Protein AF-A0ABC9NSY9-F1 (afdb_monomer_lite)

Foldseek 3Di:
DDDDDDDDPDPDPPDDPPVDLVNVCVVVVHHDQKDKAADLVFFPPVQLVVLLCCVVVDDDPDDDPDDDDVLLSVLSSSLRGGDPVCNVLSCVQSVRPPPGDPVSVVVSSVVCVVVVRMPMDGDPPNDDCPDDPVVVVVPPD

Radius of gyration: 18.43 Å; chains: 1; bounding box: 37×51×50 Å

Structure (mmCIF, N/CA/C/O backbone):
data_AF-A0ABC9NSY9-F1
#
_entry.id   AF-A0ABC9NSY9-F1
#
loop_
_atom_site.group_PDB
_atom_site.id
_atom_site.type_symbol
_atom_site.label_atom_id
_atom_site.label_alt_id
_atom_site.label_comp_id
_atom_site.label_asym_id
_atom_site.label_entity_id
_atom_site.label_seq_id
_atom_site.pdbx_PDB_ins_code
_atom_site.Cartn_x
_atom_site.Cartn_y
_atom_site.Cartn_z
_atom_site.occupancy
_atom_site.B_iso_or_equiv
_atom_site.auth_seq_id
_atom_site.auth_comp_id
_atom_site.auth_asym_id
_atom_site.auth_atom_id
_atom_site.pdbx_PDB_model_num
ATOM 1 N N . MET A 1 1 ? 7.862 -11.284 -24.794 1.00 34.88 1 MET A N 1
ATOM 2 C CA . MET A 1 1 ? 9.091 -12.098 -24.851 1.00 34.88 1 MET A CA 1
ATOM 3 C C . MET A 1 1 ? 9.436 -12.510 -23.435 1.00 34.88 1 MET A C 1
ATOM 5 O O . MET A 1 1 ? 9.905 -11.699 -22.651 1.00 34.88 1 MET A O 1
ATOM 9 N N . THR A 1 2 ? 9.027 -13.723 -23.091 1.00 34.62 2 THR A N 1
ATOM 10 C CA . THR A 1 2 ? 9.137 -14.365 -21.781 1.00 34.62 2 THR A CA 1
ATOM 11 C C . THR A 1 2 ? 10.379 -15.244 -21.787 1.00 34.62 2 THR A C 1
ATOM 13 O O . THR A 1 2 ? 10.506 -16.106 -22.651 1.00 34.62 2 THR A O 1
ATOM 16 N N . SER A 1 3 ? 11.302 -15.018 -20.856 1.00 30.89 3 SER A N 1
ATOM 17 C CA . SER A 1 3 ? 12.422 -15.937 -20.652 1.00 30.89 3 SER A CA 1
ATOM 18 C C . SER A 1 3 ? 11.956 -17.094 -19.775 1.00 30.89 3 SER A C 1
ATOM 20 O O . SER A 1 3 ? 11.451 -16.872 -18.676 1.00 30.89 3 SER A O 1
ATOM 22 N N . PHE A 1 4 ? 12.126 -18.314 -20.276 1.00 29.39 4 PHE A N 1
ATOM 23 C CA . PHE A 1 4 ? 11.835 -19.566 -19.586 1.00 29.39 4 PHE A CA 1
ATOM 24 C C . PHE A 1 4 ? 13.161 -20.263 -19.275 1.00 29.39 4 PHE A C 1
ATOM 26 O O . PHE A 1 4 ? 14.039 -20.316 -20.134 1.00 29.39 4 PHE A O 1
ATOM 33 N N . VAL A 1 5 ? 13.313 -20.796 -18.064 1.00 38.34 5 VAL A N 1
ATOM 34 C CA . VAL A 1 5 ? 14.401 -21.728 -17.740 1.00 38.34 5 VAL A CA 1
ATOM 35 C C . VAL A 1 5 ? 13.795 -23.125 -17.757 1.00 38.34 5 VAL A C 1
ATOM 37 O O . VAL A 1 5 ? 12.879 -23.408 -16.990 1.00 38.34 5 VAL A O 1
ATOM 40 N N . LEU A 1 6 ? 14.270 -23.965 -18.676 1.00 33.41 6 LEU A N 1
ATOM 41 C CA . LEU A 1 6 ? 13.844 -25.354 -18.821 1.00 33.41 6 LEU A CA 1
ATOM 42 C C . LEU A 1 6 ? 14.563 -26.220 -17.783 1.00 33.41 6 LEU A C 1
ATOM 44 O O . LEU A 1 6 ? 15.781 -26.397 -17.839 1.00 33.41 6 LEU A O 1
ATOM 48 N N . HIS A 1 7 ? 13.799 -26.789 -16.855 1.00 36.50 7 HIS A N 1
ATOM 49 C CA . HIS A 1 7 ? 14.237 -27.947 -16.089 1.00 36.50 7 HIS A CA 1
ATOM 50 C C . HIS A 1 7 ? 13.052 -28.899 -15.905 1.00 36.50 7 HIS A C 1
ATOM 52 O O . HIS A 1 7 ? 12.122 -28.586 -15.169 1.00 36.50 7 HIS A O 1
ATOM 58 N N . ASN A 1 8 ? 13.108 -30.034 -16.612 1.00 43.25 8 ASN A N 1
ATOM 59 C CA . ASN A 1 8 ? 12.229 -31.204 -16.499 1.00 43.25 8 ASN A CA 1
ATOM 60 C C . ASN A 1 8 ? 10.717 -30.917 -16.493 1.00 43.25 8 ASN A C 1
ATOM 62 O O . ASN A 1 8 ? 10.088 -31.088 -15.456 1.00 43.25 8 ASN A O 1
ATOM 66 N N . ASP A 1 9 ? 10.170 -30.506 -17.648 1.00 46.16 9 ASP A N 1
ATOM 67 C CA . ASP A 1 9 ? 8.748 -30.557 -18.073 1.00 46.16 9 ASP A CA 1
ATOM 68 C C . ASP A 1 9 ? 7.638 -30.122 -17.093 1.00 46.16 9 ASP A C 1
ATOM 70 O O . ASP A 1 9 ? 6.449 -30.239 -17.382 1.00 46.16 9 ASP A O 1
ATOM 74 N N . GLU A 1 10 ? 7.994 -29.500 -15.978 1.00 36.47 10 GLU A N 1
ATOM 75 C CA . GLU A 1 10 ? 7.076 -28.869 -15.048 1.00 36.47 10 GLU A CA 1
ATOM 76 C C . GLU A 1 10 ? 7.311 -27.359 -15.118 1.00 36.47 10 GLU A C 1
ATOM 78 O O . GLU A 1 10 ? 8.375 -26.855 -14.748 1.00 36.47 10 GLU A O 1
ATOM 83 N N . ILE A 1 11 ? 6.305 -26.603 -15.572 1.00 37.75 11 ILE A N 1
ATOM 84 C CA . ILE A 1 11 ? 6.274 -25.145 -15.408 1.00 37.75 11 ILE A CA 1
ATOM 85 C C . ILE A 1 11 ? 6.135 -24.870 -13.907 1.00 37.75 11 ILE A C 1
ATOM 87 O O . ILE A 1 11 ? 5.040 -24.661 -13.387 1.00 37.75 11 ILE A O 1
ATOM 91 N N . LYS A 1 12 ? 7.250 -24.888 -13.178 1.00 37.69 12 LYS A N 1
ATOM 92 C CA . LYS A 1 12 ? 7.280 -24.441 -11.790 1.00 37.69 12 LYS A CA 1
ATOM 93 C C . LYS A 1 12 ? 7.259 -22.923 -11.809 1.00 37.69 12 LYS A C 1
ATOM 95 O O . LYS A 1 12 ? 8.254 -22.279 -12.137 1.00 37.69 12 LYS A O 1
ATOM 100 N N . GLN A 1 13 ? 6.106 -22.344 -11.468 1.00 41.47 13 GLN A N 1
ATOM 101 C CA . GLN A 1 13 ? 6.060 -20.968 -10.980 1.00 41.47 13 GLN A CA 1
ATOM 102 C C . GLN A 1 13 ? 7.158 -20.838 -9.922 1.00 41.47 13 GLN A C 1
ATOM 104 O O . GLN A 1 13 ? 7.176 -21.614 -8.966 1.00 41.47 13 GLN A O 1
ATOM 109 N N . ALA A 1 14 ? 8.109 -19.924 -10.130 1.00 42.03 14 ALA A N 1
ATOM 110 C CA . ALA A 1 14 ? 9.199 -19.725 -9.186 1.00 42.03 14 ALA A CA 1
ATOM 111 C C . ALA A 1 14 ? 8.602 -19.561 -7.775 1.00 42.03 14 ALA A C 1
ATOM 113 O O . ALA A 1 14 ? 7.715 -18.715 -7.605 1.00 42.03 14 ALA A O 1
ATOM 114 N N . PRO A 1 15 ? 9.024 -20.380 -6.794 1.00 43.81 15 PRO A N 1
ATOM 115 C CA . PRO A 1 15 ? 8.412 -20.388 -5.483 1.00 43.81 15 PRO A CA 1
ATOM 116 C C . PRO A 1 15 ? 8.596 -19.009 -4.868 1.00 43.81 15 PRO A C 1
ATOM 118 O O . PRO A 1 15 ? 9.698 -18.474 -4.736 1.00 43.81 15 PRO A O 1
ATOM 121 N N . TYR A 1 16 ? 7.457 -18.413 -4.564 1.00 51.31 16 TYR A N 1
ATOM 122 C CA . TYR A 1 16 ? 7.321 -17.240 -3.737 1.00 51.31 16 TYR A CA 1
ATOM 123 C C . TYR A 1 16 ? 8.211 -17.362 -2.495 1.00 51.31 16 TYR A C 1
ATOM 125 O O . TYR A 1 16 ? 8.059 -18.289 -1.704 1.00 51.31 16 TYR A O 1
ATOM 133 N N . VAL A 1 17 ? 9.122 -16.410 -2.307 1.00 48.00 17 VAL A N 1
ATOM 134 C CA . VAL A 1 17 ? 9.707 -16.188 -0.988 1.00 48.00 17 VAL A CA 1
ATOM 135 C C . VAL A 1 17 ? 8.714 -15.291 -0.259 1.00 48.00 17 VAL A C 1
ATOM 137 O O . VAL A 1 17 ? 8.762 -14.068 -0.403 1.00 48.00 17 VAL A O 1
ATOM 140 N N . LEU A 1 18 ? 7.767 -15.900 0.465 1.00 53.19 18 LEU A N 1
ATOM 141 C CA . LEU A 1 18 ? 7.112 -15.217 1.579 1.00 53.19 18 LEU A CA 1
ATOM 142 C C . LEU A 1 18 ? 8.260 -14.866 2.512 1.00 53.19 18 LEU A C 1
ATOM 144 O O . LEU A 1 18 ? 8.812 -15.770 3.126 1.00 53.19 18 LEU A O 1
ATOM 148 N N . ILE A 1 19 ? 8.689 -13.605 2.540 1.00 60.81 19 ILE A N 1
ATOM 149 C CA . ILE A 1 19 ? 9.570 -13.157 3.612 1.00 60.81 19 ILE A CA 1
ATOM 150 C C . ILE A 1 19 ? 8.655 -13.125 4.833 1.00 60.81 19 ILE A C 1
ATOM 152 O O . ILE A 1 19 ? 7.725 -12.311 4.856 1.00 60.81 19 ILE A O 1
ATOM 156 N N . PRO A 1 20 ? 8.799 -14.068 5.779 1.00 68.06 20 PRO A N 1
ATOM 157 C CA . PRO A 1 20 ? 7.947 -14.081 6.951 1.00 68.06 20 PRO A CA 1
ATOM 158 C C . PRO A 1 20 ? 8.206 -12.793 7.720 1.00 68.06 20 PRO A C 1
ATOM 160 O O . PRO A 1 20 ? 9.338 -12.308 7.755 1.00 68.06 20 PRO A O 1
ATOM 163 N N . LYS A 1 21 ? 7.176 -12.241 8.358 1.00 70.12 21 LYS A N 1
ATOM 164 C CA . LYS A 1 21 ? 7.312 -11.046 9.205 1.00 70.12 21 LYS A CA 1
ATOM 165 C C . LYS A 1 21 ? 8.438 -11.220 10.235 1.00 70.12 21 LYS A C 1
ATOM 167 O O . LYS A 1 21 ? 9.104 -10.265 10.616 1.00 70.12 21 LYS A O 1
ATOM 172 N N . GLU A 1 22 ? 8.650 -12.456 10.669 1.00 77.94 22 GLU A N 1
ATOM 173 C CA . GLU A 1 22 ? 9.674 -12.885 11.610 1.00 77.94 22 GLU A CA 1
ATOM 174 C C . GLU A 1 22 ? 11.091 -12.625 11.088 1.00 77.94 22 GLU A C 1
ATOM 176 O O . GLU A 1 22 ? 11.964 -12.290 11.882 1.00 77.94 22 GLU A O 1
ATOM 181 N N . TYR A 1 23 ? 11.316 -12.728 9.774 1.00 78.88 23 TYR A N 1
ATOM 182 C CA . TYR A 1 23 ? 12.608 -12.421 9.162 1.00 78.88 23 TYR A CA 1
ATOM 183 C C . TYR A 1 23 ? 12.944 -10.934 9.302 1.00 78.88 23 TYR A C 1
ATOM 185 O O . TYR A 1 23 ? 14.041 -10.596 9.740 1.00 78.88 23 TYR A O 1
ATOM 193 N N . ASP A 1 24 ? 11.986 -10.049 9.010 1.00 76.31 24 ASP A N 1
ATOM 194 C CA . ASP A 1 24 ? 12.185 -8.601 9.148 1.00 76.31 24 ASP A CA 1
ATOM 195 C C . ASP A 1 24 ? 12.384 -8.208 10.621 1.00 76.31 24 ASP A C 1
ATOM 197 O O . ASP A 1 24 ? 13.281 -7.430 10.936 1.00 76.31 24 ASP A O 1
ATOM 201 N N . ILE A 1 25 ? 11.625 -8.813 11.547 1.00 80.62 25 ILE A N 1
ATOM 202 C CA . ILE A 1 25 ? 11.798 -8.591 12.995 1.00 80.62 25 ILE A CA 1
ATOM 203 C C . ILE A 1 25 ? 13.196 -9.016 13.461 1.00 80.62 25 ILE A C 1
ATOM 205 O O . ILE A 1 25 ? 13.807 -8.321 14.270 1.00 80.62 25 ILE A O 1
ATOM 209 N N . GLN A 1 26 ? 13.701 -10.155 12.980 1.00 81.94 26 GLN A N 1
ATOM 210 C CA . GLN A 1 26 ? 15.040 -10.640 13.325 1.00 81.94 26 GLN A CA 1
ATOM 211 C C . GLN A 1 26 ? 16.137 -9.760 12.721 1.00 81.94 26 GLN A C 1
ATOM 213 O O . GLN A 1 26 ? 17.134 -9.487 13.384 1.00 81.94 26 GLN A O 1
ATOM 218 N N . ALA A 1 27 ? 15.959 -9.300 11.481 1.00 80.88 27 ALA A N 1
ATOM 219 C CA . ALA A 1 27 ? 16.929 -8.449 10.802 1.00 80.88 27 ALA A CA 1
ATOM 220 C C . ALA A 1 27 ? 17.014 -7.049 11.432 1.00 80.88 27 ALA A C 1
ATOM 222 O O . ALA A 1 27 ? 18.109 -6.517 11.612 1.00 80.88 27 ALA A O 1
ATOM 223 N N . GLU A 1 28 ? 15.870 -6.457 11.782 1.00 79.94 28 GLU A N 1
ATOM 224 C CA . GLU A 1 28 ? 15.796 -5.112 12.363 1.00 79.94 28 GLU A CA 1
ATOM 225 C C . GLU A 1 28 ? 15.914 -5.112 13.897 1.00 79.94 28 GLU A C 1
ATOM 227 O O . GLU A 1 28 ? 16.066 -4.050 14.500 1.00 79.94 28 GLU A O 1
ATOM 232 N N . ASN A 1 29 ? 15.880 -6.289 14.539 1.00 82.06 29 ASN A N 1
ATOM 233 C CA . ASN A 1 29 ? 15.837 -6.476 15.997 1.00 82.06 29 ASN A CA 1
ATOM 234 C C . ASN A 1 29 ? 14.719 -5.680 16.702 1.00 82.06 29 ASN A C 1
ATOM 236 O O . ASN A 1 29 ? 14.784 -5.425 17.906 1.00 82.06 29 ASN A O 1
ATOM 240 N N . GLU A 1 30 ? 13.673 -5.287 15.974 1.00 79.75 30 GLU A N 1
ATOM 241 C CA . GLU A 1 30 ? 12.568 -4.492 16.497 1.00 79.75 30 GLU A CA 1
ATOM 242 C C . GLU A 1 30 ? 11.244 -4.921 15.854 1.00 79.75 30 GLU A C 1
ATOM 244 O O . GLU A 1 30 ? 11.175 -5.302 14.687 1.00 79.75 30 GLU A O 1
ATOM 249 N N . GLN A 1 31 ? 10.154 -4.867 16.626 1.00 81.75 31 GLN A N 1
ATOM 250 C CA . GLN A 1 31 ? 8.824 -5.071 16.060 1.00 81.75 31 GLN A CA 1
ATOM 251 C C . GLN A 1 31 ? 8.342 -3.822 15.313 1.00 81.75 31 GLN A C 1
ATOM 253 O O . GLN A 1 31 ? 8.457 -2.713 15.849 1.00 81.75 31 GLN A O 1
ATOM 258 N N . PRO A 1 32 ? 7.675 -3.981 14.154 1.00 85.06 32 PRO A N 1
ATOM 259 C CA . PRO A 1 32 ? 7.123 -2.850 13.425 1.00 85.06 32 PRO A CA 1
ATOM 260 C C . PRO A 1 32 ? 6.110 -2.099 14.292 1.00 85.06 32 PRO A C 1
ATOM 262 O O . PRO A 1 32 ? 5.151 -2.670 14.813 1.00 85.06 32 PRO A O 1
ATOM 265 N N . HIS A 1 33 ? 6.287 -0.783 14.423 1.00 87.56 33 HIS A N 1
ATOM 266 C CA . HIS A 1 33 ? 5.411 0.048 15.260 1.00 87.56 33 HIS A CA 1
ATOM 267 C C . HIS A 1 33 ? 3.968 0.102 14.757 1.00 87.56 33 HIS A C 1
ATOM 269 O O . HIS A 1 33 ? 3.043 0.324 15.541 1.00 87.56 33 HIS A O 1
ATOM 275 N N . VAL A 1 34 ? 3.774 -0.048 13.447 1.00 88.75 34 VAL A N 1
ATOM 276 C CA . VAL A 1 34 ? 2.468 -0.049 12.788 1.00 88.75 34 VAL A CA 1
ATOM 277 C C . VAL A 1 34 ? 2.491 -1.076 11.665 1.00 88.75 34 VAL A C 1
ATOM 279 O O . VAL A 1 34 ? 3.406 -1.074 10.850 1.00 88.75 34 VAL A O 1
ATOM 282 N N . THR A 1 35 ? 1.464 -1.916 11.604 1.00 89.75 35 THR A N 1
ATOM 283 C CA . THR A 1 35 ? 1.201 -2.846 10.501 1.00 89.75 35 THR A CA 1
ATOM 284 C C . THR A 1 35 ? -0.162 -2.511 9.896 1.00 89.75 35 THR A C 1
ATOM 286 O O . THR A 1 35 ? -1.101 -2.205 10.630 1.00 89.75 35 THR A O 1
ATOM 289 N N . TYR A 1 36 ? -0.267 -2.537 8.567 1.00 91.19 36 TYR A N 1
ATOM 290 C CA . TYR A 1 36 ? -1.536 -2.385 7.853 1.00 91.19 36 TYR A CA 1
ATOM 291 C C . TYR A 1 36 ? -1.885 -3.708 7.170 1.00 91.19 36 TYR A C 1
ATOM 293 O O . TYR A 1 36 ? -1.088 -4.208 6.377 1.00 91.19 36 TYR A O 1
ATOM 301 N N . HIS A 1 37 ? -3.065 -4.252 7.454 1.00 90.81 37 HIS A N 1
ATOM 302 C CA . HIS A 1 37 ? -3.616 -5.415 6.768 1.00 90.81 37 HIS A CA 1
ATOM 303 C C . HIS A 1 37 ? -4.582 -4.930 5.690 1.00 90.81 37 HIS A C 1
ATOM 305 O O . HIS A 1 37 ? -5.566 -4.246 5.969 1.00 90.81 37 HIS A O 1
ATOM 311 N N . LEU A 1 38 ? -4.262 -5.234 4.437 1.00 92.38 38 LEU A N 1
ATOM 312 C CA . LEU A 1 38 ? -5.039 -4.798 3.283 1.00 92.38 38 LEU A CA 1
ATOM 313 C C . LEU A 1 38 ? -6.192 -5.776 3.055 1.00 92.38 38 LEU A C 1
ATOM 315 O O . LEU A 1 38 ? -5.949 -6.975 2.932 1.00 92.38 38 LEU A O 1
ATOM 319 N N . HIS A 1 39 ? -7.429 -5.282 2.999 1.00 91.44 39 HIS A N 1
ATOM 320 C CA . HIS A 1 39 ? -8.582 -6.155 2.780 1.00 91.44 39 HIS A CA 1
ATOM 321 C C . HIS A 1 39 ? -8.704 -6.545 1.299 1.00 91.44 39 HIS A C 1
ATOM 323 O O . HIS A 1 39 ? -8.488 -5.691 0.430 1.00 91.44 39 HIS A O 1
ATOM 329 N N . PRO A 1 40 ? -9.105 -7.794 0.997 1.00 87.69 40 PRO A N 1
ATOM 330 C CA . PRO A 1 40 ? -9.240 -8.280 -0.376 1.00 87.69 40 PRO A CA 1
ATOM 331 C C . PRO A 1 40 ? -10.293 -7.512 -1.194 1.00 87.69 40 PRO A C 1
ATOM 333 O O . PRO A 1 40 ? -10.159 -7.396 -2.409 1.00 87.69 40 PRO A O 1
ATOM 336 N N . ASP A 1 41 ? -11.293 -6.916 -0.535 1.00 87.12 41 ASP A N 1
ATOM 337 C CA . ASP A 1 41 ? -12.343 -6.120 -1.190 1.00 87.12 41 ASP A CA 1
ATOM 338 C C . ASP A 1 41 ? -11.802 -4.817 -1.810 1.00 87.12 41 ASP A C 1
ATOM 340 O O . ASP A 1 41 ? -12.304 -4.317 -2.824 1.00 87.12 41 ASP A O 1
ATOM 344 N N . CYS A 1 42 ? -10.741 -4.261 -1.218 1.00 90.19 42 CYS A N 1
ATOM 345 C CA . CYS A 1 42 ? -10.106 -3.031 -1.688 1.00 90.19 42 CYS A CA 1
ATOM 346 C C . CYS A 1 42 ? -8.784 -3.298 -2.425 1.00 90.19 42 CYS A C 1
ATOM 348 O O . CYS A 1 42 ? -8.404 -2.500 -3.284 1.00 90.19 42 CYS A O 1
ATOM 350 N N . PHE A 1 43 ? -8.103 -4.419 -2.152 1.00 93.50 43 PHE A N 1
ATOM 351 C CA . PHE A 1 43 ? -6.802 -4.753 -2.735 1.00 93.50 43 PHE A CA 1
ATOM 352 C C . PHE A 1 43 ? -6.709 -6.203 -3.224 1.00 93.50 43 PHE A C 1
ATOM 354 O O . PHE A 1 43 ? -6.835 -7.154 -2.462 1.00 93.50 43 PHE A O 1
ATOM 361 N N . ASP A 1 44 ? -6.364 -6.364 -4.497 1.00 92.75 44 ASP A N 1
ATOM 362 C CA . ASP A 1 44 ? -6.135 -7.646 -5.157 1.00 92.75 44 ASP A CA 1
ATOM 363 C C . ASP A 1 44 ? -4.657 -8.057 -5.042 1.00 92.75 44 ASP A C 1
ATOM 365 O O . ASP A 1 44 ? -3.763 -7.446 -5.642 1.00 92.75 44 ASP A O 1
ATOM 369 N N . LEU A 1 45 ? -4.401 -9.118 -4.271 1.00 88.50 45 LEU A N 1
ATOM 370 C CA . LEU A 1 45 ? -3.056 -9.642 -4.029 1.00 88.50 45 LEU A CA 1
ATOM 371 C C . LEU A 1 45 ? -2.353 -10.092 -5.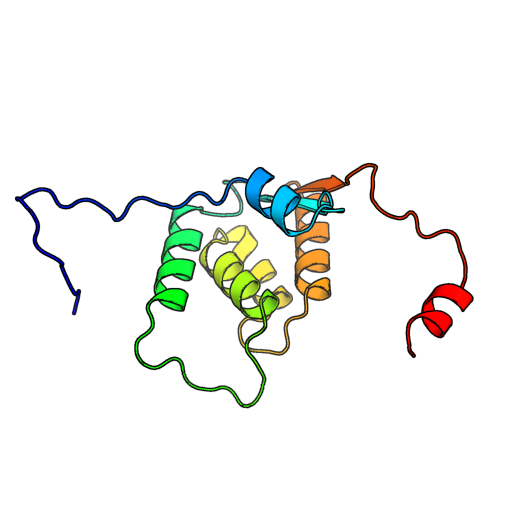315 1.00 88.50 45 LEU A C 1
ATOM 373 O O . LEU A 1 45 ? -1.159 -9.834 -5.480 1.00 88.50 45 LEU A O 1
ATOM 377 N N . VAL A 1 46 ? -3.079 -10.715 -6.244 1.00 89.88 46 VAL A N 1
ATOM 378 C CA . VAL A 1 46 ? -2.512 -11.230 -7.497 1.00 89.88 46 VAL A CA 1
ATOM 379 C C . VAL A 1 46 ? -2.035 -10.068 -8.363 1.00 89.88 46 VAL A C 1
ATOM 381 O O . VAL A 1 46 ? -0.926 -10.100 -8.903 1.00 89.88 46 VAL A O 1
ATOM 384 N N . LYS A 1 47 ? -2.820 -8.988 -8.443 1.00 92.38 47 LYS A N 1
ATOM 385 C CA . LYS A 1 47 ? -2.420 -7.769 -9.164 1.00 92.38 47 LYS A CA 1
ATOM 386 C C . LYS A 1 47 ? -1.248 -7.056 -8.503 1.00 92.38 47 LYS A C 1
ATOM 388 O O . LYS A 1 47 ? -0.328 -6.635 -9.210 1.00 92.38 47 LYS A O 1
ATOM 393 N N . MET A 1 48 ? -1.240 -6.951 -7.172 1.00 92.00 48 MET A N 1
ATOM 394 C CA . MET A 1 48 ? -0.105 -6.390 -6.426 1.00 92.00 48 MET A CA 1
ATOM 395 C C . MET A 1 48 ? 1.178 -7.181 -6.696 1.00 92.00 48 MET A C 1
ATOM 397 O O . MET A 1 48 ? 2.227 -6.602 -6.984 1.00 92.00 48 MET A O 1
ATOM 401 N N . GLN A 1 49 ? 1.086 -8.509 -6.690 1.00 88.56 49 GLN A N 1
ATOM 402 C CA . GLN A 1 49 ? 2.208 -9.390 -6.983 1.00 88.56 49 GLN A CA 1
ATOM 403 C C . GLN A 1 49 ? 2.685 -9.240 -8.429 1.00 88.56 49 GLN A C 1
ATOM 405 O O . GLN A 1 49 ? 3.885 -9.097 -8.668 1.00 88.56 49 GLN A O 1
ATOM 410 N N . ALA A 1 50 ? 1.771 -9.206 -9.400 1.00 88.38 50 ALA A N 1
ATOM 411 C CA . ALA A 1 50 ? 2.114 -8.978 -10.800 1.00 88.38 50 ALA A CA 1
ATOM 412 C C . ALA A 1 50 ? 2.786 -7.608 -11.006 1.00 88.38 50 ALA A C 1
ATOM 414 O O . ALA A 1 50 ? 3.728 -7.483 -11.791 1.00 88.38 50 ALA A O 1
ATOM 415 N N . ALA A 1 51 ? 2.344 -6.570 -10.290 1.00 90.88 51 ALA A N 1
ATOM 416 C CA . ALA A 1 51 ? 2.991 -5.260 -10.291 1.00 90.88 51 ALA A CA 1
ATOM 417 C C . ALA A 1 51 ? 4.407 -5.315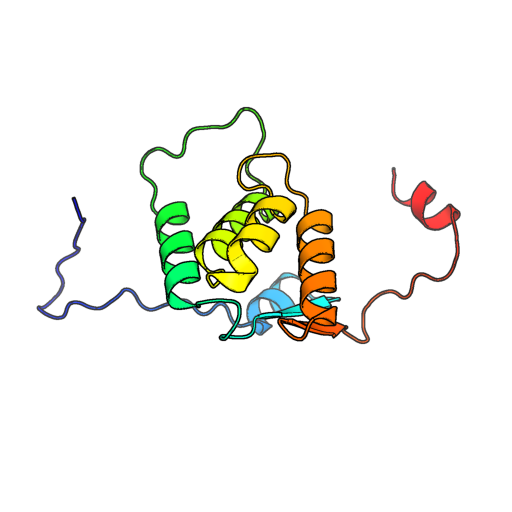 -9.704 1.00 90.88 51 ALA A C 1
ATOM 419 O O . ALA A 1 51 ? 5.340 -4.802 -10.325 1.00 90.88 51 ALA A O 1
ATOM 420 N N . TRP A 1 52 ? 4.592 -5.985 -8.564 1.00 90.38 52 TRP A N 1
ATOM 421 C CA . TRP A 1 52 ? 5.911 -6.184 -7.968 1.00 90.38 52 TRP A CA 1
ATOM 422 C C . TRP A 1 52 ? 6.864 -6.923 -8.910 1.00 90.38 52 TRP A C 1
ATOM 424 O O . TRP A 1 52 ? 7.978 -6.452 -9.136 1.00 90.38 52 TRP A O 1
ATOM 434 N N . GLN A 1 53 ? 6.419 -8.023 -9.526 1.00 88.62 53 GLN A N 1
ATOM 435 C CA . GLN A 1 53 ? 7.239 -8.771 -10.482 1.00 88.62 53 GLN A CA 1
ATOM 436 C C . GLN A 1 53 ? 7.639 -7.898 -11.672 1.00 88.62 53 GLN A C 1
ATOM 438 O O . GLN A 1 53 ? 8.824 -7.802 -11.974 1.00 88.62 53 GLN A O 1
ATOM 443 N N . ARG A 1 54 ? 6.693 -7.157 -12.272 1.00 87.94 54 ARG A N 1
ATOM 444 C CA . ARG A 1 54 ? 6.993 -6.200 -13.354 1.00 87.94 54 ARG A CA 1
ATOM 445 C C . ARG A 1 54 ? 8.035 -5.153 -12.953 1.00 87.94 54 ARG A C 1
ATOM 447 O O . ARG A 1 54 ? 8.850 -4.769 -13.786 1.00 87.94 54 ARG A O 1
ATOM 454 N N . ILE A 1 55 ? 8.003 -4.664 -11.710 1.00 85.69 55 ILE A N 1
ATOM 455 C CA . ILE A 1 55 ? 8.984 -3.692 -11.201 1.00 85.69 55 ILE A CA 1
ATOM 456 C C . ILE A 1 55 ? 10.353 -4.357 -11.017 1.00 85.69 55 ILE A C 1
ATOM 458 O O . ILE A 1 55 ? 11.356 -3.801 -11.465 1.00 85.69 55 ILE A O 1
ATOM 462 N N . LYS A 1 56 ? 10.387 -5.541 -10.393 1.00 84.31 56 LYS A N 1
ATOM 463 C CA . LYS A 1 56 ? 11.605 -6.290 -10.061 1.00 84.31 56 LYS A CA 1
ATOM 464 C C . LYS A 1 56 ? 12.351 -6.782 -11.303 1.00 84.31 56 LYS A C 1
ATOM 466 O O . LYS A 1 56 ? 13.573 -6.705 -11.343 1.00 84.31 56 LYS A O 1
ATOM 471 N N . THR A 1 57 ? 11.637 -7.282 -12.311 1.00 83.38 57 THR A N 1
ATOM 472 C CA . THR A 1 57 ? 12.231 -7.932 -13.494 1.00 83.38 57 THR A CA 1
ATOM 473 C C . THR A 1 57 ? 12.407 -6.994 -14.687 1.00 83.38 57 THR A C 1
ATOM 475 O O . THR A 1 57 ? 12.724 -7.451 -15.784 1.00 83.38 57 THR A O 1
ATOM 478 N N . LYS A 1 58 ? 12.167 -5.686 -14.525 1.00 81.88 58 LYS A N 1
ATOM 479 C CA . LYS A 1 58 ? 12.256 -4.724 -15.628 1.00 81.88 58 LYS A CA 1
ATOM 480 C C . LYS A 1 58 ? 13.687 -4.649 -16.168 1.00 81.88 58 LYS A C 1
ATOM 482 O O . LYS A 1 58 ? 14.550 -4.039 -15.543 1.00 81.88 58 LYS A O 1
ATOM 487 N N . SER A 1 59 ? 13.914 -5.185 -17.368 1.00 67.38 59 SER A N 1
ATOM 488 C CA . SER A 1 59 ? 15.137 -4.952 -18.139 1.00 67.38 59 SER A CA 1
ATOM 489 C C . SER A 1 59 ? 15.194 -3.470 -18.524 1.00 67.38 59 SER A C 1
ATOM 491 O O . SER A 1 59 ? 14.270 -2.970 -19.165 1.00 67.38 59 SER A O 1
ATOM 493 N N . ASN A 1 60 ? 16.241 -2.756 -18.115 1.00 67.69 60 ASN A N 1
ATOM 494 C CA . ASN A 1 60 ? 16.403 -1.300 -18.263 1.00 67.69 60 ASN A CA 1
ATOM 495 C C . ASN A 1 60 ? 15.443 -0.466 -17.391 1.00 67.69 60 ASN A C 1
ATOM 497 O O . ASN A 1 60 ? 14.558 0.246 -17.886 1.00 67.69 60 ASN A O 1
ATOM 501 N N . PRO A 1 61 ? 15.605 -0.501 -16.057 1.00 68.56 61 PRO A N 1
ATOM 502 C CA . PRO A 1 61 ? 14.930 0.453 -15.200 1.00 68.56 61 PRO A CA 1
ATOM 503 C C . PRO A 1 61 ? 15.506 1.841 -15.496 1.00 68.56 61 PRO A C 1
ATOM 505 O O . PRO A 1 61 ? 16.617 2.140 -15.079 1.00 68.56 61 PRO A O 1
ATOM 508 N N . HIS A 1 62 ? 14.747 2.706 -16.181 1.00 65.12 62 HIS A N 1
ATOM 509 C CA . HIS A 1 62 ? 15.168 4.098 -16.373 1.00 65.12 62 HIS A CA 1
ATOM 510 C C . HIS A 1 62 ? 15.614 4.688 -15.033 1.00 65.12 62 HIS A C 1
ATOM 512 O O . HIS A 1 62 ? 14.854 4.647 -14.046 1.00 65.12 62 HIS A O 1
ATOM 518 N N . TYR A 1 63 ? 16.851 5.185 -15.013 1.00 59.59 63 TYR A N 1
ATOM 519 C CA . TYR A 1 63 ? 17.350 6.029 -13.945 1.00 59.59 63 TYR A CA 1
ATOM 520 C C . TYR A 1 63 ? 16.465 7.272 -13.922 1.00 59.59 63 TYR A C 1
ATOM 522 O O . TYR A 1 63 ? 16.238 7.910 -14.950 1.00 59.59 63 TYR A O 1
ATOM 530 N N . ARG A 1 64 ? 15.873 7.565 -12.769 1.00 61.56 64 ARG A N 1
ATOM 531 C CA . ARG A 1 64 ? 15.133 8.808 -12.568 1.00 61.56 64 ARG A CA 1
ATOM 532 C C . ARG A 1 64 ? 16.046 9.737 -11.790 1.00 61.56 64 ARG A C 1
ATOM 534 O O . ARG A 1 64 ? 16.657 9.296 -10.826 1.00 61.56 64 ARG A O 1
ATOM 541 N N . MET A 1 65 ? 16.103 11.010 -12.190 1.00 46.75 65 MET A N 1
ATOM 542 C CA . MET A 1 65 ? 16.872 12.037 -11.467 1.00 46.75 65 MET A CA 1
ATOM 543 C C . MET A 1 65 ? 16.426 12.176 -10.004 1.00 46.75 65 MET A C 1
ATOM 545 O O . MET A 1 65 ? 17.185 12.612 -9.150 1.00 46.75 65 MET A O 1
ATOM 549 N N . ILE A 1 66 ? 15.193 11.759 -9.723 1.00 56.19 66 ILE A N 1
ATOM 550 C CA . ILE A 1 66 ? 14.603 11.646 -8.398 1.00 56.19 66 ILE A CA 1
ATOM 551 C C . ILE A 1 66 ? 14.601 10.162 -8.031 1.00 56.19 66 ILE A C 1
ATOM 553 O O . ILE A 1 66 ? 13.957 9.358 -8.714 1.00 56.19 66 ILE A O 1
ATOM 557 N N . GLY A 1 67 ? 15.355 9.800 -6.990 1.00 57.00 67 GLY A N 1
ATOM 558 C CA . GLY A 1 67 ? 15.536 8.414 -6.565 1.00 57.00 67 GLY A CA 1
ATOM 559 C C . GLY A 1 67 ? 14.205 7.692 -6.346 1.00 57.00 67 GLY A C 1
ATOM 560 O O . GLY A 1 67 ? 13.290 8.221 -5.716 1.00 57.00 67 GLY A O 1
ATOM 561 N N . LYS A 1 68 ? 14.100 6.464 -6.864 1.00 68.94 68 LYS A N 1
ATOM 562 C CA . LYS A 1 68 ? 13.006 5.550 -6.517 1.00 68.94 68 LYS A CA 1
ATOM 563 C C . LYS A 1 68 ? 13.216 5.148 -5.063 1.00 68.94 68 LYS A C 1
ATOM 565 O O . LYS A 1 68 ? 14.154 4.414 -4.769 1.00 68.94 68 LYS A O 1
ATOM 570 N N . ASN A 1 69 ? 12.383 5.648 -4.164 1.00 78.12 69 ASN A N 1
ATOM 571 C CA . ASN A 1 69 ? 12.369 5.167 -2.790 1.00 78.12 69 ASN A CA 1
ATOM 572 C C . ASN A 1 69 ? 11.366 4.007 -2.653 1.00 78.12 69 ASN A C 1
ATOM 574 O O . ASN A 1 69 ? 10.551 3.750 -3.545 1.00 78.12 69 ASN A O 1
ATOM 578 N N . CYS A 1 70 ? 11.414 3.302 -1.524 1.00 83.38 70 CYS A N 1
ATOM 579 C CA . CYS A 1 70 ? 10.504 2.187 -1.265 1.00 83.38 70 CYS A CA 1
ATOM 580 C C . CYS A 1 70 ? 9.029 2.625 -1.273 1.00 83.38 70 CYS A C 1
ATOM 582 O O . CYS A 1 70 ? 8.170 1.858 -1.694 1.00 83.38 70 CYS A O 1
ATOM 584 N N . ALA A 1 71 ? 8.727 3.866 -0.874 1.00 87.12 71 ALA A N 1
ATOM 585 C CA . ALA A 1 71 ? 7.362 4.386 -0.857 1.00 87.12 71 ALA A CA 1
ATOM 586 C C . ALA A 1 71 ? 6.773 4.572 -2.269 1.00 87.12 71 ALA A C 1
ATOM 588 O O . ALA A 1 71 ? 5.598 4.278 -2.462 1.00 87.12 71 ALA A O 1
ATOM 589 N N . ASP A 1 72 ? 7.570 4.978 -3.263 1.00 86.81 72 ASP A N 1
ATOM 590 C CA . ASP A 1 72 ? 7.155 5.023 -4.676 1.00 86.81 72 ASP A CA 1
ATOM 591 C C . ASP A 1 72 ? 6.841 3.614 -5.202 1.00 86.81 72 ASP A C 1
ATOM 593 O O . ASP A 1 72 ? 5.821 3.394 -5.855 1.00 86.81 72 ASP A O 1
ATOM 597 N N . ILE A 1 73 ? 7.687 2.629 -4.878 1.00 88.31 73 ILE A N 1
ATOM 598 C CA . ILE A 1 73 ? 7.462 1.234 -5.283 1.00 88.31 73 ILE A CA 1
ATOM 599 C C . ILE A 1 73 ? 6.174 0.690 -4.655 1.00 88.31 73 ILE A C 1
ATOM 601 O O . ILE A 1 73 ? 5.316 0.174 -5.372 1.00 88.31 73 ILE A O 1
ATOM 605 N N . VAL A 1 74 ? 6.004 0.862 -3.342 1.00 91.25 74 VAL A N 1
ATOM 606 C CA . VAL A 1 74 ? 4.786 0.463 -2.624 1.00 91.25 74 VAL A CA 1
ATOM 607 C C . VAL A 1 74 ? 3.564 1.183 -3.195 1.00 91.25 74 VAL A C 1
ATOM 609 O O . VAL A 1 74 ? 2.556 0.539 -3.467 1.00 91.25 74 VAL A O 1
ATOM 612 N N . GLY A 1 75 ? 3.652 2.486 -3.465 1.00 92.12 75 GLY A N 1
ATOM 613 C CA . GLY A 1 75 ? 2.560 3.260 -4.054 1.00 92.12 75 GLY A CA 1
ATOM 614 C C . GLY A 1 75 ? 2.098 2.721 -5.410 1.00 92.12 75 GLY A C 1
ATOM 615 O O . GLY A 1 75 ? 0.896 2.597 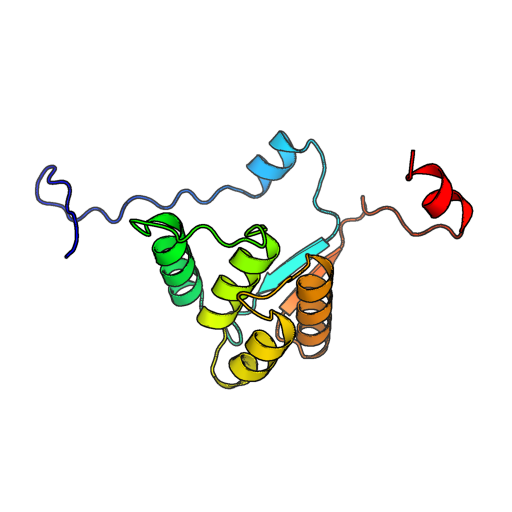-5.652 1.00 92.12 75 GLY A O 1
ATOM 616 N N . ARG A 1 76 ? 3.035 2.314 -6.274 1.00 90.81 76 ARG A N 1
ATOM 617 C CA . ARG A 1 76 ? 2.721 1.664 -7.559 1.00 90.81 76 ARG A CA 1
ATOM 618 C C . ARG A 1 76 ? 2.052 0.308 -7.373 1.00 90.81 76 ARG A C 1
ATOM 620 O O . ARG A 1 76 ? 1.068 0.032 -8.050 1.00 90.81 76 ARG A O 1
ATOM 627 N N . ILE A 1 77 ? 2.571 -0.518 -6.464 1.00 93.19 77 ILE A N 1
ATOM 628 C CA . ILE A 1 77 ? 2.004 -1.840 -6.163 1.00 93.19 77 ILE A CA 1
ATOM 629 C C . ILE A 1 77 ? 0.564 -1.690 -5.664 1.00 93.19 77 ILE A C 1
ATOM 631 O O . ILE A 1 77 ? -0.336 -2.326 -6.206 1.00 93.19 77 ILE A O 1
ATOM 635 N N . LEU A 1 78 ? 0.337 -0.796 -4.697 1.00 94.81 78 LEU A N 1
ATOM 636 C CA . LEU A 1 78 ? -0.990 -0.515 -4.148 1.00 94.81 78 LEU A CA 1
ATOM 637 C C . LEU A 1 78 ? -1.945 0.037 -5.211 1.00 94.81 78 LEU A C 1
ATOM 639 O O . LEU A 1 78 ? -3.098 -0.374 -5.255 1.00 94.81 78 LEU A O 1
ATOM 643 N N . THR A 1 79 ? -1.478 0.928 -6.090 1.00 94.69 79 THR A N 1
ATOM 644 C CA . THR A 1 79 ? -2.303 1.481 -7.180 1.00 94.69 79 THR A CA 1
ATOM 645 C C . THR A 1 79 ? -2.766 0.398 -8.150 1.00 94.69 79 THR A C 1
ATOM 647 O O . THR A 1 79 ? -3.920 0.390 -8.573 1.00 94.69 79 THR A O 1
ATOM 650 N N . GLU A 1 80 ? -1.879 -0.530 -8.498 1.00 94.19 80 GLU A N 1
ATOM 651 C CA . GLU A 1 80 ? -2.201 -1.620 -9.418 1.00 94.19 80 GLU A CA 1
ATOM 652 C C . GLU A 1 80 ? -3.097 -2.680 -8.775 1.00 94.19 80 GLU A C 1
ATOM 654 O O . GLU A 1 80 ? -3.970 -3.231 -9.447 1.00 94.19 80 GLU A O 1
ATOM 659 N N . GLY A 1 81 ? -2.904 -2.921 -7.477 1.00 93.69 81 GLY A N 1
ATOM 660 C CA . GLY A 1 81 ? -3.729 -3.802 -6.660 1.00 93.69 81 GLY A CA 1
ATOM 661 C C . GLY A 1 81 ? -5.108 -3.256 -6.311 1.00 93.69 81 GLY A C 1
ATOM 662 O O . GLY A 1 81 ? -6.007 -4.042 -6.036 1.00 93.69 81 GLY A O 1
ATOM 663 N N . ALA A 1 82 ? -5.292 -1.937 -6.301 1.00 95.19 82 ALA A N 1
ATOM 664 C CA . ALA A 1 82 ? -6.535 -1.329 -5.847 1.00 95.19 82 ALA A CA 1
ATOM 665 C C . ALA A 1 82 ? -7.728 -1.729 -6.730 1.00 95.19 82 ALA A C 1
ATOM 667 O O . ALA A 1 82 ? -7.684 -1.626 -7.964 1.00 95.19 82 ALA A O 1
ATOM 668 N N . SER A 1 83 ? -8.818 -2.144 -6.083 1.00 92.38 83 SER A N 1
ATOM 669 C CA . SER A 1 83 ? -10.093 -2.427 -6.736 1.00 92.38 83 SER A CA 1
ATOM 670 C C . SER A 1 83 ? -10.689 -1.149 -7.339 1.00 92.38 83 SER A C 1
ATOM 672 O O . SER A 1 83 ? -10.339 -0.033 -6.950 1.00 92.38 83 SER A O 1
ATOM 674 N N . ALA A 1 84 ? -11.593 -1.290 -8.314 1.00 89.31 84 ALA A N 1
ATOM 675 C CA . ALA A 1 84 ? -12.217 -0.159 -9.008 1.00 89.31 84 ALA A CA 1
ATOM 676 C C . ALA A 1 84 ? -12.726 0.976 -8.082 1.00 89.31 84 ALA A C 1
ATOM 678 O O . ALA A 1 84 ? -12.403 2.132 -8.375 1.00 89.31 84 ALA A O 1
ATOM 679 N N . PRO A 1 85 ? -13.443 0.708 -6.967 1.00 86.44 85 PRO A N 1
ATOM 680 C CA . PRO A 1 85 ? -13.911 1.773 -6.073 1.00 86.44 85 PRO A CA 1
ATOM 681 C C . PRO A 1 85 ? -12.768 2.497 -5.344 1.00 86.44 85 PRO A C 1
ATOM 683 O O . PRO A 1 85 ? -12.818 3.715 -5.176 1.00 86.44 85 PRO A O 1
ATOM 686 N N . CYS A 1 86 ? -11.708 1.781 -4.963 1.00 88.06 86 CYS A N 1
ATOM 687 C CA . CYS A 1 86 ? -10.575 2.341 -4.226 1.00 88.06 86 CYS A CA 1
ATOM 688 C C . CYS A 1 86 ? -9.518 2.996 -5.135 1.00 88.06 86 CYS A C 1
ATOM 690 O O . CYS A 1 86 ? -8.776 3.879 -4.696 1.00 88.06 86 CYS A O 1
ATOM 692 N N . ARG A 1 87 ? -9.425 2.585 -6.409 1.00 91.94 87 ARG A N 1
ATOM 693 C CA . ARG A 1 87 ? -8.295 2.899 -7.302 1.00 91.94 87 ARG A CA 1
ATOM 694 C C . ARG A 1 87 ? -8.046 4.391 -7.460 1.00 91.94 87 ARG A C 1
ATOM 696 O O . ARG A 1 87 ? -6.914 4.833 -7.292 1.00 91.94 87 ARG A O 1
ATOM 703 N N . ARG A 1 88 ? -9.097 5.181 -7.713 1.00 91.25 88 ARG A N 1
ATOM 704 C CA . ARG A 1 88 ? -8.969 6.639 -7.898 1.00 91.25 88 ARG A CA 1
ATOM 705 C C . ARG A 1 88 ? -8.401 7.322 -6.654 1.00 91.25 88 ARG A C 1
ATOM 707 O O . ARG A 1 88 ? -7.593 8.244 -6.768 1.00 91.25 88 ARG A O 1
ATOM 714 N N . TYR A 1 89 ? -8.832 6.885 -5.471 1.00 92.38 89 TYR A N 1
ATOM 715 C CA . TYR A 1 89 ? -8.327 7.414 -4.210 1.00 92.38 89 TYR A CA 1
ATOM 716 C C . TYR A 1 89 ? -6.865 7.009 -3.994 1.00 92.38 89 TYR A C 1
ATOM 718 O O . TYR A 1 89 ? -6.029 7.864 -3.693 1.00 92.38 89 TYR A O 1
ATOM 726 N N . VAL A 1 90 ? -6.540 5.731 -4.198 1.00 92.44 90 VAL A N 1
ATOM 727 C CA . VAL A 1 90 ? -5.181 5.206 -4.015 1.00 92.44 90 VAL A CA 1
ATOM 728 C C . VAL A 1 90 ? -4.197 5.876 -4.970 1.00 92.44 90 VAL A C 1
ATOM 730 O O . VAL A 1 90 ? -3.154 6.350 -4.530 1.00 92.44 90 VAL A O 1
ATOM 733 N N . GLU A 1 91 ? -4.524 6.001 -6.252 1.00 90.75 91 GLU A N 1
ATOM 734 C CA . GLU A 1 91 ? -3.652 6.619 -7.257 1.00 90.75 91 GLU A CA 1
ATOM 735 C C . GLU A 1 91 ? -3.347 8.089 -6.927 1.00 90.75 91 GLU A C 1
ATOM 737 O O . GLU A 1 91 ? -2.187 8.511 -6.910 1.00 90.75 91 GLU A O 1
ATOM 742 N N . LYS A 1 92 ? -4.380 8.865 -6.567 1.00 89.56 92 LYS A N 1
ATOM 743 C CA . LYS A 1 92 ? -4.241 10.289 -6.223 1.00 89.56 92 LYS A CA 1
ATOM 744 C C . LYS A 1 92 ? -3.337 10.521 -5.007 1.00 89.56 92 LYS A C 1
ATOM 746 O O . LYS A 1 92 ? -2.635 11.535 -4.953 1.00 89.56 92 LYS A O 1
ATOM 751 N N . ASN A 1 93 ? -3.381 9.624 -4.022 1.00 88.25 93 ASN A N 1
ATOM 752 C CA . ASN A 1 93 ? -2.684 9.802 -2.745 1.00 88.25 93 ASN A CA 1
ATOM 753 C C . ASN A 1 93 ? -1.329 9.084 -2.682 1.00 88.25 93 ASN A C 1
ATOM 755 O O . ASN A 1 93 ? -0.413 9.594 -2.046 1.00 88.25 93 ASN A O 1
ATOM 759 N N . SER A 1 94 ? -1.166 7.956 -3.374 1.00 82.69 94 SER A N 1
ATOM 760 C CA . SER A 1 94 ? 0.122 7.259 -3.480 1.00 82.69 94 SER A CA 1
ATOM 761 C C . SER A 1 94 ? 1.075 7.915 -4.483 1.00 82.69 94 SER A C 1
ATOM 763 O O . SER A 1 94 ? 2.285 7.722 -4.373 1.00 82.69 94 SER A O 1
ATOM 765 N N . ARG A 1 95 ? 0.547 8.724 -5.419 1.00 78.50 95 ARG A N 1
ATOM 766 C CA . ARG A 1 95 ? 1.304 9.561 -6.370 1.00 78.50 95 ARG A CA 1
ATOM 767 C C . ARG A 1 95 ? 2.448 8.808 -7.070 1.00 78.50 95 ARG A C 1
ATOM 769 O O . ARG A 1 95 ? 3.585 9.287 -7.065 1.00 78.50 95 ARG A O 1
ATOM 776 N N . PRO A 1 96 ? 2.175 7.636 -7.668 1.00 67.31 96 PRO A N 1
ATOM 777 C CA . PRO A 1 96 ? 3.213 6.791 -8.232 1.00 67.31 96 PRO A CA 1
ATOM 778 C C . PRO A 1 96 ? 4.027 7.561 -9.274 1.00 67.31 96 PRO A C 1
ATOM 780 O O . PRO A 1 96 ? 3.513 8.103 -10.250 1.00 67.31 96 PRO A O 1
ATOM 783 N N . GLY A 1 97 ? 5.333 7.596 -9.063 1.00 64.06 97 GLY A N 1
ATOM 784 C CA . GLY A 1 97 ? 6.290 8.247 -9.929 1.00 64.06 97 GLY A CA 1
ATOM 785 C C . GLY A 1 97 ? 6.577 9.722 -9.647 1.00 64.06 97 GLY A C 1
ATOM 786 O O . GLY A 1 97 ? 7.356 10.301 -10.408 1.00 64.06 97 GLY A O 1
ATOM 787 N N . LEU A 1 98 ? 6.022 10.287 -8.577 1.00 70.88 98 LEU A N 1
ATOM 788 C CA . LEU A 1 98 ? 6.446 11.549 -7.963 1.00 70.88 98 LEU A CA 1
ATOM 789 C C . LEU A 1 98 ? 7.281 11.262 -6.695 1.00 70.88 98 LEU A C 1
ATOM 791 O O . LEU A 1 98 ? 7.614 10.114 -6.402 1.00 70.88 98 LEU A O 1
ATOM 795 N N . PHE A 1 99 ? 7.637 12.302 -5.934 1.00 71.62 99 PHE A N 1
ATOM 796 C CA . PHE A 1 99 ? 8.240 12.161 -4.603 1.00 71.62 99 PHE A CA 1
ATOM 797 C C . PHE A 1 99 ? 7.206 11.656 -3.583 1.00 71.62 99 PHE A C 1
ATOM 799 O O . PHE A 1 99 ? 6.658 12.435 -2.805 1.00 71.62 99 PHE A O 1
ATOM 806 N N . THR A 1 100 ? 6.922 10.356 -3.591 1.00 81.56 100 THR A N 1
ATOM 807 C CA . THR A 1 100 ? 6.074 9.718 -2.575 1.00 81.56 100 THR A CA 1
ATOM 808 C C . THR A 1 100 ? 6.889 9.459 -1.319 1.00 81.56 100 THR A C 1
ATOM 810 O O . THR A 1 100 ? 7.978 8.892 -1.391 1.00 81.56 100 THR A O 1
ATOM 813 N N . THR A 1 101 ? 6.383 9.841 -0.150 1.00 86.06 101 THR A N 1
ATOM 814 C CA . THR A 1 101 ? 7.039 9.554 1.132 1.00 86.06 101 THR A CA 1
ATOM 815 C C . THR A 1 101 ? 6.319 8.434 1.888 1.00 86.06 101 THR A C 1
ATOM 817 O O . THR A 1 101 ? 5.117 8.226 1.695 1.00 86.06 101 THR A O 1
ATOM 820 N N . PRO A 1 102 ? 6.995 7.728 2.819 1.00 87.50 102 PRO A N 1
ATOM 821 C CA . PRO A 1 102 ? 6.323 6.770 3.701 1.00 87.50 102 PRO A CA 1
ATOM 822 C C . PRO A 1 102 ? 5.149 7.389 4.475 1.00 87.50 102 PRO A C 1
ATOM 824 O O . PRO A 1 102 ? 4.166 6.713 4.773 1.00 87.50 102 PRO A O 1
ATOM 827 N N . ARG A 1 103 ? 5.225 8.696 4.770 1.00 88.44 103 ARG A N 1
ATOM 828 C CA . ARG A 1 103 ? 4.157 9.444 5.441 1.00 88.44 103 ARG A CA 1
ATOM 829 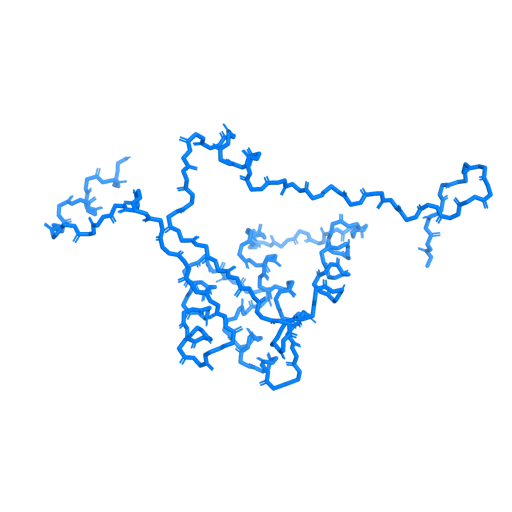C C . ARG A 1 103 ? 2.907 9.569 4.573 1.00 88.44 103 ARG A C 1
ATOM 831 O O . ARG A 1 103 ? 1.813 9.457 5.120 1.00 88.44 103 ARG A O 1
ATOM 838 N N . ASP A 1 104 ? 3.059 9.769 3.268 1.00 89.50 104 ASP A N 1
ATOM 839 C CA . ASP A 1 104 ? 1.929 9.872 2.337 1.00 89.50 104 ASP A CA 1
ATOM 840 C C . ASP A 1 104 ? 1.189 8.535 2.238 1.00 89.50 104 ASP A C 1
ATOM 842 O O . ASP A 1 104 ? -0.030 8.485 2.404 1.00 89.50 104 ASP A O 1
ATOM 846 N N . ILE A 1 105 ? 1.941 7.437 2.091 1.00 92.50 105 ILE A N 1
ATOM 847 C CA . ILE A 1 105 ? 1.387 6.075 2.097 1.00 92.50 105 ILE A CA 1
ATOM 848 C C . ILE A 1 105 ? 0.665 5.794 3.417 1.00 92.50 105 ILE A C 1
ATOM 850 O O . ILE A 1 105 ? -0.479 5.344 3.415 1.00 92.50 105 ILE A O 1
ATOM 854 N N . ALA A 1 106 ? 1.288 6.113 4.554 1.00 92.44 106 ALA A N 1
ATOM 855 C CA . ALA A 1 106 ? 0.657 5.930 5.853 1.00 92.44 106 ALA A CA 1
ATOM 856 C C . ALA A 1 106 ? -0.618 6.778 6.000 1.00 92.44 106 ALA A C 1
ATOM 858 O O . ALA A 1 106 ? -1.614 6.290 6.523 1.00 92.44 106 ALA A O 1
ATOM 859 N N . ALA A 1 107 ? -0.621 8.040 5.561 1.00 92.69 107 ALA A N 1
ATOM 860 C CA . ALA A 1 107 ? -1.799 8.906 5.625 1.00 92.69 107 ALA A CA 1
ATOM 861 C C . ALA A 1 107 ? -2.962 8.349 4.789 1.00 92.69 107 ALA A C 1
ATOM 863 O O . ALA A 1 107 ? -4.085 8.281 5.285 1.00 92.69 107 ALA A O 1
ATOM 864 N N . MET A 1 108 ? -2.670 7.880 3.574 1.00 94.94 108 MET A N 1
ATOM 865 C CA . MET A 1 108 ? -3.633 7.216 2.697 1.00 94.94 108 MET A CA 1
ATOM 866 C C . MET A 1 108 ? -4.222 5.957 3.351 1.00 94.94 108 MET A C 1
ATOM 868 O O . MET A 1 108 ? -5.439 5.816 3.428 1.00 94.94 108 MET A O 1
ATOM 872 N N . LEU A 1 109 ? -3.376 5.064 3.876 1.00 94.88 109 LEU A N 1
ATOM 873 C CA . LEU A 1 109 ? -3.827 3.829 4.530 1.00 94.88 109 LEU A CA 1
ATOM 874 C C . LEU A 1 109 ? -4.608 4.102 5.822 1.00 94.88 109 LEU A C 1
ATOM 876 O O . LEU A 1 109 ? -5.560 3.392 6.121 1.00 94.88 109 LEU A O 1
ATOM 880 N N . ASN A 1 110 ? -4.263 5.152 6.574 1.00 95.12 110 ASN A N 1
ATOM 881 C CA . ASN A 1 110 ? -5.043 5.573 7.742 1.00 95.12 110 ASN A CA 1
ATOM 882 C C . ASN A 1 110 ? -6.460 6.019 7.364 1.00 95.12 110 ASN A C 1
ATOM 884 O O . ASN A 1 110 ? -7.389 5.778 8.129 1.00 95.12 110 ASN A O 1
ATOM 888 N N . GLN A 1 111 ? -6.625 6.693 6.225 1.00 94.38 111 GLN A N 1
ATOM 889 C CA . GLN A 1 111 ? -7.945 7.096 5.753 1.00 94.38 111 GLN A CA 1
ATOM 890 C C . GLN A 1 111 ? -8.753 5.883 5.283 1.00 94.38 111 GLN A C 1
ATOM 892 O O . GLN A 1 111 ? -9.887 5.720 5.718 1.00 94.38 111 GLN A O 1
ATOM 897 N N . LEU A 1 112 ? -8.142 4.979 4.513 1.00 92.75 112 LEU A N 1
ATOM 898 C CA . LEU A 1 112 ? -8.779 3.717 4.123 1.00 92.75 112 LEU A CA 1
ATOM 899 C C . LEU A 1 112 ? -9.159 2.857 5.335 1.00 92.75 112 LEU A C 1
ATOM 901 O O . LEU A 1 112 ? -10.193 2.197 5.319 1.00 92.75 112 LEU A O 1
ATOM 905 N N . ALA A 1 113 ? -8.373 2.911 6.412 1.00 93.06 113 ALA A N 1
ATOM 906 C CA . ALA A 1 113 ? -8.703 2.214 7.648 1.00 93.06 113 ALA A CA 1
ATOM 907 C C . ALA A 1 113 ? -9.936 2.788 8.358 1.00 93.06 113 ALA A C 1
ATOM 909 O O . ALA A 1 113 ? -10.711 2.042 8.946 1.00 93.06 113 ALA A O 1
ATOM 910 N N . ARG A 1 114 ? -10.170 4.104 8.267 1.00 92.69 114 ARG A N 1
ATOM 911 C CA . ARG A 1 114 ? -11.406 4.728 8.779 1.00 92.69 114 ARG A CA 1
ATOM 912 C C . ARG A 1 114 ? -12.639 4.317 7.979 1.00 92.69 114 ARG A C 1
ATOM 914 O O . ARG A 1 114 ? -13.735 4.328 8.519 1.00 92.69 114 ARG A O 1
ATOM 921 N N . GLU A 1 115 ? -12.446 3.974 6.712 1.00 90.94 115 GLU A N 1
ATOM 922 C CA . GLU A 1 115 ? -13.493 3.516 5.798 1.00 90.94 115 GLU A CA 1
ATOM 923 C C . GLU A 1 115 ? -13.716 1.994 5.869 1.00 90.94 115 GLU A C 1
ATOM 925 O O . GLU A 1 115 ? -14.584 1.477 5.176 1.00 90.94 115 GLU A O 1
ATOM 930 N N . GLY A 1 1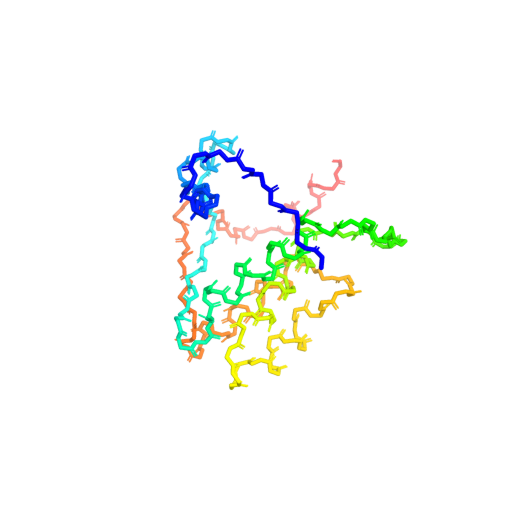16 ? -12.952 1.267 6.697 1.00 90.00 116 GLY A N 1
ATOM 931 C CA . GLY A 1 116 ? -13.060 -0.190 6.845 1.00 90.00 116 GLY A CA 1
ATOM 932 C C . GLY A 1 116 ? -12.376 -1.005 5.739 1.00 90.00 116 GLY A C 1
ATOM 933 O O . GLY A 1 116 ? -12.512 -2.223 5.705 1.00 90.00 116 GLY A O 1
ATOM 934 N N . ASN A 1 1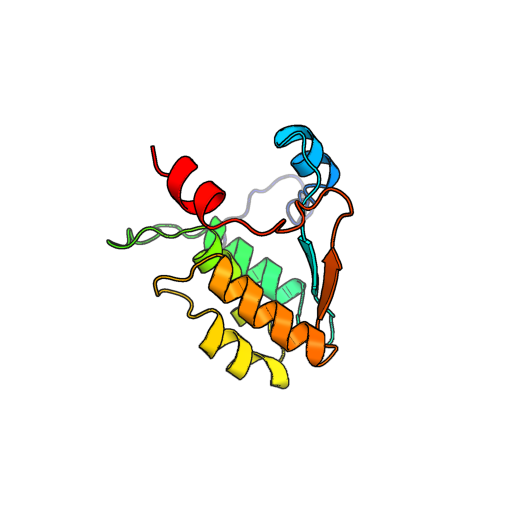17 ? -11.614 -0.358 4.853 1.00 88.94 117 ASN A N 1
ATOM 935 C CA . ASN A 1 117 ? -10.931 -0.997 3.720 1.00 88.94 117 ASN A CA 1
ATOM 936 C C . ASN A 1 117 ? -9.546 -1.574 4.074 1.00 88.94 117 ASN A C 1
ATOM 938 O O . ASN A 1 117 ? -8.930 -2.284 3.276 1.00 88.94 117 ASN A O 1
ATOM 942 N N . VAL A 1 118 ? -9.016 -1.207 5.241 1.00 92.19 118 VAL A N 1
ATOM 943 C CA . VAL A 1 118 ? -7.701 -1.611 5.753 1.00 92.19 118 VAL A CA 1
ATOM 944 C C . VAL A 1 118 ? -7.803 -1.744 7.268 1.00 92.19 118 VAL A C 1
ATOM 946 O O . VAL A 1 118 ? -8.394 -0.893 7.926 1.00 92.19 118 VAL A O 1
ATOM 949 N N . GLU A 1 119 ? -7.158 -2.741 7.854 1.00 92.00 119 GLU A N 1
ATOM 950 C CA . GLU A 1 119 ? -6.997 -2.818 9.303 1.00 92.00 119 GLU A CA 1
ATOM 951 C C . GLU A 1 119 ? -5.623 -2.280 9.705 1.00 92.00 119 GLU A C 1
ATOM 953 O O . GLU A 1 119 ? -4.594 -2.626 9.123 1.00 92.00 119 GLU A O 1
ATOM 958 N N . LYS A 1 120 ? -5.589 -1.415 10.718 1.00 92.75 120 LYS A N 1
ATOM 959 C CA . LYS A 1 120 ? -4.346 -0.872 11.264 1.00 92.75 120 LYS A CA 1
ATOM 960 C C . LYS A 1 120 ? -4.079 -1.459 12.642 1.00 92.75 120 LYS A C 1
ATOM 962 O O . LYS A 1 120 ? -4.766 -1.120 13.602 1.00 92.75 120 LYS A O 1
ATOM 967 N N . VAL A 1 121 ? -2.986 -2.200 12.759 1.00 90.06 121 VAL A N 1
ATOM 968 C CA . VAL A 1 121 ? -2.488 -2.738 14.025 1.00 90.06 121 VAL A CA 1
ATOM 969 C C . VAL A 1 121 ? -1.309 -1.893 14.498 1.00 90.06 121 VAL A C 1
ATOM 971 O O . VAL A 1 121 ? -0.381 -1.602 13.744 1.00 90.06 121 VAL A O 1
ATOM 974 N N . VAL A 1 122 ? -1.345 -1.460 15.756 1.00 88.31 122 VAL A N 1
ATOM 975 C CA . VAL A 1 122 ? -0.277 -0.667 16.376 1.00 88.31 122 VAL A CA 1
ATOM 976 C C . VAL A 1 122 ? 0.415 -1.526 17.422 1.00 88.31 122 VAL A C 1
ATOM 978 O O . VAL A 1 122 ? -0.236 -1.995 18.352 1.00 88.31 122 VAL A O 1
ATOM 981 N N . SER A 1 123 ? 1.727 -1.710 17.283 1.00 84.56 123 SER A N 1
ATOM 982 C CA . SER A 1 123 ? 2.504 -2.484 18.251 1.00 84.56 123 SER A CA 1
ATOM 983 C C . SER A 1 123 ? 2.584 -1.757 19.602 1.00 84.56 123 SER A C 1
ATOM 985 O O . SER A 1 123 ? 2.732 -0.527 19.626 1.00 84.56 123 SER A O 1
ATOM 987 N N . PRO A 1 124 ? 2.556 -2.484 20.735 1.00 82.12 124 PRO A N 1
ATOM 988 C CA . PRO A 1 124 ? 2.794 -1.908 22.057 1.00 82.12 124 PRO A CA 1
ATOM 989 C C . PRO A 1 124 ? 4.203 -1.315 22.212 1.00 82.12 124 PRO A C 1
ATOM 991 O O . PRO A 1 124 ? 4.378 -0.403 23.018 1.00 82.12 124 PRO A O 1
ATOM 994 N N . SER A 1 125 ? 5.185 -1.767 21.418 1.00 79.69 125 SER A N 1
ATOM 995 C CA . SER A 1 125 ? 6.553 -1.220 21.408 1.00 79.69 125 SER A CA 1
ATOM 996 C C . SER A 1 125 ? 6.650 0.178 20.793 1.00 79.69 125 SER A C 1
ATOM 998 O O . SER A 1 125 ? 7.689 0.827 20.893 1.00 79.69 125 SER A O 1
ATOM 1000 N N . ARG A 1 126 ? 5.577 0.669 20.155 1.00 77.31 126 ARG A N 1
ATOM 1001 C CA . ARG A 1 126 ? 5.584 1.969 19.488 1.00 77.31 126 ARG A CA 1
ATOM 1002 C C . ARG A 1 126 ? 5.898 3.085 20.493 1.00 77.31 126 ARG A C 1
ATOM 1004 O O . ARG A 1 126 ? 5.135 3.261 21.450 1.00 77.31 126 ARG A O 1
ATOM 1011 N N . PRO A 1 127 ? 6.915 3.930 20.235 1.00 75.62 127 PRO A N 1
ATOM 1012 C CA . PRO A 1 127 ? 7.193 5.075 21.082 1.00 75.62 127 PRO A CA 1
ATOM 1013 C C . PRO A 1 127 ? 5.970 5.991 21.085 1.00 75.62 127 PRO A C 1
ATOM 1015 O O . PRO A 1 127 ? 5.563 6.555 20.060 1.00 75.62 127 PRO A O 1
ATOM 1018 N N . LYS A 1 128 ? 5.339 6.123 22.254 1.00 71.38 128 LYS A N 1
ATOM 1019 C CA . LYS A 1 128 ? 4.290 7.120 22.450 1.00 71.38 128 LYS A CA 1
ATOM 1020 C C . LYS A 1 128 ? 4.963 8.474 22.352 1.00 71.38 128 LYS A C 1
ATOM 1022 O O . LYS A 1 128 ? 6.009 8.699 22.953 1.00 71.38 128 LYS A O 1
ATOM 1027 N N . ARG A 1 129 ? 4.366 9.382 21.584 1.00 61.88 129 ARG A N 1
ATOM 1028 C CA . ARG A 1 129 ? 4.851 10.756 21.474 1.00 61.88 129 ARG A CA 1
ATOM 1029 C C . ARG A 1 129 ? 4.610 11.455 22.817 1.00 61.88 129 ARG A C 1
ATOM 1031 O O . ARG A 1 129 ? 3.627 12.171 22.975 1.00 61.88 129 ARG A O 1
ATOM 1038 N N . SER A 1 130 ? 5.468 11.207 23.804 1.00 54.06 130 SER A N 1
ATOM 1039 C CA . SER A 1 130 ? 5.539 12.002 25.021 1.00 54.06 130 SER A CA 1
ATOM 1040 C C . SER A 1 130 ? 5.979 13.389 24.581 1.00 54.06 130 SER A C 1
ATOM 1042 O O . SER A 1 130 ? 7.025 13.542 23.951 1.00 54.06 130 SER A O 1
ATOM 1044 N N . ARG A 1 131 ? 5.118 14.381 24.796 1.00 56.31 131 ARG A N 1
ATOM 1045 C CA . ARG A 1 131 ? 5.340 15.785 24.439 1.00 56.31 131 ARG A CA 1
ATOM 1046 C C . ARG A 1 131 ? 6.798 16.196 24.667 1.00 56.31 131 ARG A C 1
ATOM 1048 O O . ARG A 1 131 ? 7.218 16.268 25.811 1.00 56.31 131 ARG A O 1
ATOM 1055 N N . SER A 1 132 ? 7.529 16.528 23.604 1.00 50.78 132 SER A N 1
ATOM 1056 C CA . SER A 1 132 ? 8.523 17.597 23.667 1.00 50.78 132 SER A CA 1
ATOM 1057 C C . SER A 1 132 ? 9.020 17.978 22.277 1.00 50.78 132 SER A C 1
ATOM 1059 O O . SER A 1 132 ? 9.513 17.143 21.520 1.00 50.78 132 SER A O 1
ATOM 1061 N N . PHE A 1 133 ? 8.933 19.270 21.974 1.00 55.31 133 PHE A N 1
ATOM 1062 C CA . PHE A 1 133 ? 9.608 19.923 20.851 1.00 55.31 133 PHE A CA 1
ATOM 1063 C C . PHE A 1 133 ? 11.128 19.627 20.856 1.00 55.31 133 PHE A C 1
ATOM 1065 O O . PHE A 1 133 ? 11.759 19.537 19.808 1.00 55.31 133 PHE A O 1
ATOM 1072 N N . ILE A 1 134 ? 11.688 19.360 22.043 1.00 52.62 134 ILE A N 1
ATOM 1073 C CA . ILE A 1 134 ? 13.108 19.083 22.297 1.00 52.62 134 ILE A CA 1
ATOM 1074 C C . ILE A 1 134 ? 13.579 17.789 21.607 1.00 52.62 134 ILE A C 1
ATOM 1076 O O . ILE A 1 134 ? 14.692 17.747 21.088 1.00 52.62 134 ILE A O 1
ATOM 1080 N N . TYR A 1 135 ? 12.728 16.760 21.503 1.00 49.09 135 TYR A N 1
ATOM 1081 C CA . TYR A 1 135 ? 13.099 15.484 20.866 1.00 49.09 135 TYR A CA 1
ATOM 1082 C C . TYR A 1 135 ? 13.252 15.607 19.339 1.00 49.09 135 TYR A C 1
ATOM 1084 O O . TYR A 1 135 ? 14.009 14.861 18.723 1.00 49.09 135 TYR A O 1
ATOM 1092 N N . VAL A 1 136 ? 12.552 16.567 18.722 1.00 51.75 136 VAL A N 1
ATOM 1093 C CA . VAL A 1 136 ? 12.662 16.848 17.281 1.00 51.75 136 VAL A CA 1
ATOM 1094 C C . VAL A 1 136 ? 13.955 17.613 16.976 1.00 51.75 136 VAL A C 1
ATOM 1096 O O . VAL A 1 136 ? 14.609 17.310 15.985 1.00 51.75 136 VAL A O 1
ATOM 1099 N N . CYS A 1 137 ? 14.368 18.541 17.847 1.00 50.28 137 CYS A N 1
ATOM 1100 C CA . CYS A 1 137 ? 15.615 19.293 17.671 1.00 50.28 137 CYS A CA 1
ATOM 1101 C C . CYS A 1 137 ? 16.877 18.473 18.005 1.00 50.28 137 CYS A C 1
ATOM 1103 O O . CYS A 1 137 ? 17.907 18.672 17.373 1.00 50.28 137 CYS A O 1
ATOM 1105 N N . LEU A 1 138 ? 16.815 17.532 18.957 1.00 51.94 138 LEU A N 1
ATOM 1106 C CA . LEU A 1 138 ? 17.978 16.727 19.371 1.00 51.94 138 LEU A CA 1
ATOM 1107 C C . LEU A 1 138 ? 18.391 15.635 18.373 1.00 51.94 138 LEU A C 1
ATOM 1109 O O . LEU A 1 138 ? 19.532 15.189 18.426 1.00 51.94 138 LEU A O 1
ATOM 1113 N N . LYS A 1 139 ? 17.497 15.199 17.475 1.00 43.28 139 LYS A N 1
ATOM 1114 C CA . LYS A 1 139 ? 17.782 14.131 16.496 1.00 43.28 139 LYS A CA 1
ATOM 1115 C C . LYS A 1 139 ? 18.250 14.642 15.121 1.00 43.28 139 LYS A C 1
ATOM 1117 O O . LYS A 1 139 ? 18.415 13.838 14.213 1.00 43.28 139 LYS A O 1
ATOM 1122 N N . MET A 1 140 ? 18.440 15.958 14.968 1.00 38.97 140 MET A N 1
ATOM 1123 C CA . MET A 1 140 ? 19.029 16.601 13.780 1.00 38.97 140 MET A CA 1
ATOM 1124 C C . MET A 1 140 ? 20.477 17.042 14.053 1.00 38.97 140 MET A C 1
ATOM 1126 O O . MET A 1 140 ? 20.816 18.217 13.912 1.00 38.97 140 MET A O 1
ATOM 1130 N N . ARG A 1 141 ? 21.318 16.103 14.490 1.00 34.06 141 ARG A N 1
ATOM 1131 C CA . ARG A 1 141 ? 22.778 16.231 14.493 1.00 34.06 141 ARG A CA 1
ATOM 1132 C C . ARG A 1 141 ? 23.380 15.032 13.790 1.00 34.06 141 ARG A C 1
ATOM 1134 O O . ARG A 1 141 ? 22.844 13.924 14.011 1.00 34.06 141 ARG A O 1
#

InterPro domains:
  IPR059883 IcsB/BopA-like, middle domain [PF27349] (29-116)

pLDDT: mean 75.49, std 19.31, range [29.39, 95.19]

Secondary structure (DSSP, 8-state):
------STT---PPP-----HHHHHHHHSS--SEEEEEPTTTB-HHHHHHHHHHHHT-SS-PPPSS---HHHHHHHHHHHHB-HHHHHHHHHHH-TTS---HHHHHHHHHHHHHTTSEEEEE-TTS----S-HHHHHHT--

Organism: Escherichia albertii (strain TW07627) (NCBI:txid502347)

Sequence (141 aa):
MTSFVLHNDEIKQAPYVLIPKEYDIQAENEQPHVTYHLHPDCFDLVKMQAAWQRIKTKSNPHYRMIGKNCADIVGRILTEGASAPCRRYVEKNSRPGLFTTPRDIAAMLNQLAREGNVEKVVSPSRPKRSRSFIYVCLKMR